Protein AF-B0C911-F1 (afdb_monomer)

Structure (mmCIF, N/CA/C/O backbone):
data_AF-B0C911-F1
#
_entry.id   AF-B0C911-F1
#
loop_
_atom_site.group_PDB
_atom_site.id
_atom_site.type_symbol
_atom_site.label_atom_id
_atom_site.label_alt_id
_atom_site.label_comp_id
_atom_site.label_asym_id
_atom_site.label_entity_id
_atom_site.label_seq_id
_atom_site.pdbx_PDB_ins_code
_atom_site.Cartn_x
_atom_site.Cartn_y
_atom_site.Cartn_z
_atom_site.occupancy
_atom_site.B_iso_or_equiv
_atom_site.auth_seq_id
_atom_site.auth_comp_id
_atom_site.auth_asym_id
_atom_site.auth_atom_id
_atom_site.pdbx_PDB_model_num
ATOM 1 N N . MET A 1 1 ? 10.922 -2.284 10.145 1.00 63.94 1 MET A N 1
ATOM 2 C CA . MET A 1 1 ? 10.696 -3.358 9.163 1.00 63.94 1 MET A CA 1
ATOM 3 C C . MET A 1 1 ? 12.00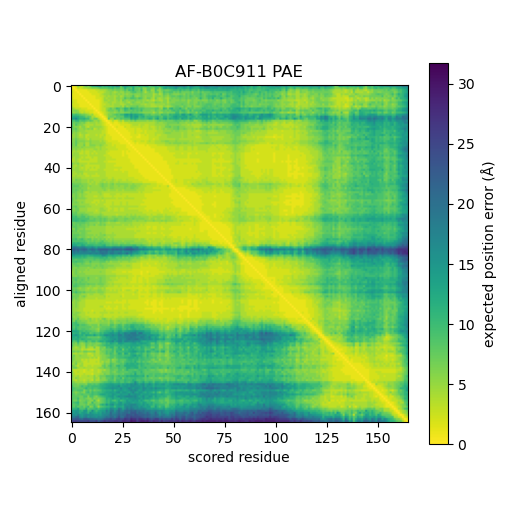4 -3.677 8.500 1.00 63.94 1 MET A C 1
ATOM 5 O O . MET A 1 1 ? 12.766 -2.751 8.231 1.00 63.94 1 MET A O 1
ATOM 9 N N . GLU A 1 2 ? 12.232 -4.955 8.243 1.00 77.25 2 GLU A N 1
ATOM 10 C CA . GLU A 1 2 ? 13.419 -5.407 7.533 1.00 77.25 2 GLU A CA 1
ATOM 11 C C . GLU A 1 2 ? 13.133 -5.474 6.027 1.00 77.25 2 GLU A C 1
ATOM 13 O O . GLU A 1 2 ? 11.985 -5.522 5.580 1.00 77.25 2 GLU A O 1
ATOM 18 N N . LEU A 1 3 ? 14.190 -5.483 5.220 1.00 73.38 3 LEU A N 1
ATOM 19 C CA . LEU A 1 3 ? 14.097 -5.552 3.762 1.00 73.38 3 LEU A CA 1
ATOM 20 C C . LEU A 1 3 ? 13.233 -6.718 3.223 1.00 73.38 3 LEU A C 1
ATOM 22 O O . LEU A 1 3 ? 12.497 -6.486 2.265 1.00 73.38 3 LEU A O 1
ATOM 26 N N . PRO A 1 4 ? 13.228 -7.930 3.816 1.00 75.94 4 PRO A N 1
ATOM 27 C CA . PRO A 1 4 ? 12.319 -8.996 3.390 1.00 75.94 4 PRO A CA 1
ATOM 28 C C . PRO A 1 4 ? 10.831 -8.624 3.487 1.00 75.94 4 PRO A C 1
ATOM 30 O O . PRO A 1 4 ? 10.058 -8.994 2.605 1.00 75.94 4 PRO A O 1
ATOM 33 N N . ASP A 1 5 ? 10.427 -7.862 4.510 1.00 74.12 5 ASP A N 1
ATOM 34 C CA . ASP A 1 5 ? 9.037 -7.412 4.665 1.00 74.12 5 ASP A CA 1
ATOM 35 C C . ASP A 1 5 ? 8.667 -6.423 3.554 1.00 74.12 5 ASP A C 1
ATOM 37 O O . ASP A 1 5 ? 7.589 -6.499 2.967 1.00 74.12 5 ASP A O 1
ATOM 41 N N . LEU A 1 6 ? 9.600 -5.528 3.220 1.00 73.94 6 LEU A N 1
ATOM 42 C CA . LEU A 1 6 ? 9.441 -4.544 2.152 1.00 73.94 6 LEU A CA 1
ATOM 43 C C . LEU A 1 6 ? 9.375 -5.204 0.766 1.00 73.94 6 LEU A C 1
ATOM 45 O O . LEU A 1 6 ? 8.555 -4.806 -0.063 1.00 73.94 6 LEU A O 1
ATOM 49 N N . ILE A 1 7 ? 10.185 -6.240 0.526 1.00 75.12 7 ILE A N 1
ATOM 50 C CA . ILE A 1 7 ? 10.121 -7.049 -0.699 1.00 75.12 7 ILE A CA 1
ATOM 51 C C . ILE A 1 7 ? 8.768 -7.756 -0.786 1.00 75.12 7 ILE A C 1
ATOM 53 O O . ILE A 1 7 ? 8.119 -7.683 -1.826 1.00 75.12 7 ILE A O 1
ATOM 57 N N . ARG A 1 8 ? 8.288 -8.362 0.306 1.00 75.69 8 ARG A N 1
ATOM 58 C CA . ARG A 1 8 ? 6.982 -9.037 0.340 1.00 75.69 8 ARG A CA 1
ATOM 59 C C . ARG A 1 8 ? 5.817 -8.077 0.077 1.00 75.69 8 ARG A C 1
ATOM 61 O O . ARG A 1 8 ? 4.891 -8.426 -0.655 1.00 75.69 8 ARG A O 1
ATOM 68 N N . LEU A 1 9 ? 5.868 -6.866 0.636 1.00 76.50 9 LEU A N 1
ATOM 69 C CA . LEU A 1 9 ? 4.893 -5.801 0.363 1.00 76.50 9 LEU A CA 1
ATOM 70 C C . LEU A 1 9 ? 4.891 -5.401 -1.116 1.00 76.50 9 LEU A C 1
ATOM 72 O O . LEU A 1 9 ? 3.828 -5.249 -1.718 1.00 76.50 9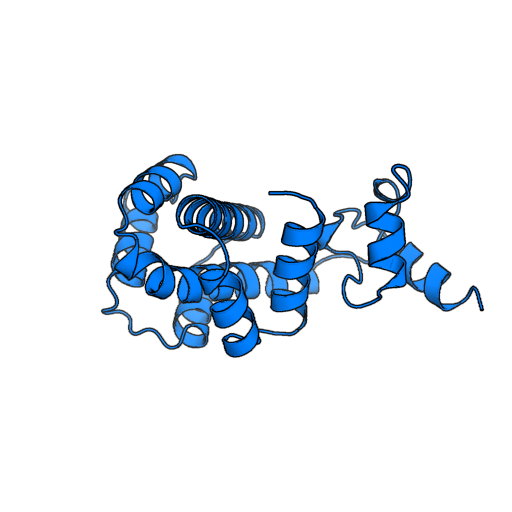 LEU A O 1
ATOM 76 N N . ASN A 1 10 ? 6.072 -5.248 -1.710 1.00 76.25 10 ASN A N 1
ATOM 77 C CA . ASN A 1 10 ? 6.190 -4.885 -3.114 1.00 76.25 10 ASN A CA 1
ATOM 78 C C . ASN A 1 10 ? 5.732 -6.019 -4.046 1.00 76.25 10 ASN A C 1
ATOM 80 O O . ASN A 1 10 ? 4.960 -5.772 -4.968 1.00 76.25 10 ASN A O 1
ATOM 84 N N . GLN A 1 11 ? 6.117 -7.267 -3.767 1.00 75.56 11 GLN A N 1
ATOM 85 C CA . GLN A 1 11 ? 5.658 -8.447 -4.505 1.00 75.56 11 GLN A CA 1
ATOM 86 C C . GLN A 1 11 ? 4.131 -8.546 -4.525 1.00 75.56 11 GLN A C 1
ATOM 88 O O . GLN A 1 11 ? 3.547 -8.859 -5.561 1.00 75.56 11 GLN A O 1
ATOM 93 N N . LEU A 1 12 ? 3.470 -8.225 -3.410 1.00 74.44 12 LEU A N 1
ATOM 94 C CA . LEU A 1 12 ? 2.013 -8.188 -3.350 1.00 74.44 12 LEU A CA 1
ATOM 95 C C . LEU A 1 12 ? 1.411 -7.148 -4.304 1.00 74.44 12 LEU A C 1
ATOM 97 O O . LEU A 1 12 ? 0.433 -7.427 -5.002 1.00 74.44 12 LEU A O 1
ATOM 101 N N . VAL A 1 13 ? 1.999 -5.957 -4.341 1.00 73.00 13 VAL A N 1
ATOM 102 C CA . VAL A 1 13 ? 1.587 -4.897 -5.261 1.00 73.00 13 VAL A CA 1
ATOM 103 C C . VAL A 1 13 ? 1.833 -5.304 -6.717 1.00 73.00 13 VAL A C 1
ATOM 105 O O . VAL A 1 13 ? 0.934 -5.173 -7.549 1.00 73.00 13 VAL A O 1
ATOM 108 N N . ARG A 1 14 ? 3.006 -5.868 -7.026 1.00 71.06 14 ARG A N 1
ATOM 109 C CA . ARG A 1 14 ? 3.399 -6.283 -8.385 1.00 71.06 14 ARG A CA 1
ATOM 110 C C . ARG A 1 14 ? 2.685 -7.540 -8.884 1.00 71.06 14 ARG A C 1
ATOM 112 O O . ARG A 1 14 ? 2.581 -7.730 -10.090 1.00 71.06 14 ARG A O 1
ATOM 119 N N . GLY A 1 15 ? 2.128 -8.345 -7.979 1.00 58.84 15 GLY A N 1
ATOM 120 C CA . GLY A 1 15 ? 1.182 -9.429 -8.269 1.00 58.84 15 GLY A CA 1
ATOM 121 C C . GLY A 1 15 ? -0.289 -8.991 -8.289 1.00 58.84 15 GLY A C 1
ATOM 122 O O . GLY A 1 15 ? -1.172 -9.842 -8.331 1.00 58.84 15 GLY A O 1
ATOM 123 N N . THR A 1 16 ? -0.538 -7.676 -8.233 1.00 64.00 16 THR A N 1
ATOM 124 C CA . THR A 1 16 ? -1.849 -7.011 -8.353 1.00 64.00 16 THR A CA 1
ATOM 125 C C . THR A 1 16 ? -2.911 -7.517 -7.367 1.00 64.00 16 THR A C 1
ATOM 127 O O . THR A 1 16 ? -4.069 -7.739 -7.699 1.00 64.00 16 THR A O 1
ATOM 130 N N . ILE A 1 17 ? -2.481 -7.615 -6.111 1.00 64.69 17 ILE A N 1
ATOM 131 C CA . ILE A 1 17 ? -3.260 -7.749 -4.877 1.00 64.69 17 ILE A CA 1
ATOM 132 C C . ILE A 1 17 ? -3.986 -9.091 -4.638 1.00 64.69 17 ILE A C 1
ATOM 134 O O . ILE A 1 17 ? -5.186 -9.253 -4.857 1.00 64.69 17 ILE A O 1
ATOM 138 N N . ASP A 1 18 ? -3.260 -10.010 -3.989 1.00 74.19 18 ASP A N 1
ATOM 139 C CA . ASP A 1 18 ? -3.813 -11.118 -3.195 1.00 74.19 18 ASP A CA 1
ATOM 140 C C . ASP A 1 18 ? -4.133 -10.648 -1.763 1.00 74.19 18 ASP A C 1
ATOM 142 O O . ASP A 1 18 ? -3.336 -10.797 -0.829 1.00 74.19 18 ASP A O 1
ATOM 146 N N . PHE A 1 19 ? -5.322 -10.070 -1.572 1.00 75.81 19 PHE A N 1
ATOM 147 C CA . PHE A 1 19 ? -5.758 -9.631 -0.242 1.00 75.81 19 PHE A CA 1
ATOM 148 C C . PHE A 1 19 ? -5.859 -10.781 0.760 1.00 75.81 19 PHE A C 1
ATOM 150 O O . PHE A 1 19 ? -5.589 -10.584 1.940 1.00 75.81 19 PHE A O 1
ATOM 157 N N . VAL A 1 20 ? -6.224 -11.986 0.321 1.00 80.06 20 VAL A N 1
ATOM 158 C CA . VAL A 1 20 ? -6.470 -13.110 1.234 1.00 80.06 20 VAL A CA 1
ATOM 159 C C . VAL A 1 20 ? -5.165 -13.598 1.859 1.00 80.06 20 VAL A C 1
ATOM 161 O O . VAL A 1 20 ? -5.107 -13.829 3.073 1.00 80.06 20 VAL A O 1
ATOM 164 N N . GLY A 1 21 ? -4.117 -13.757 1.050 1.00 78.12 21 GLY A N 1
ATOM 165 C CA . GLY A 1 21 ? -2.788 -14.122 1.535 1.00 78.12 21 GLY A CA 1
ATOM 166 C C . GLY A 1 21 ? -2.208 -13.060 2.468 1.00 78.12 21 GLY A C 1
ATOM 167 O O . GLY A 1 21 ? -1.623 -13.387 3.505 1.00 78.12 21 GLY A O 1
ATOM 168 N N . PHE A 1 22 ? -2.434 -11.789 2.149 1.00 78.00 22 PHE A N 1
ATOM 169 C CA . PHE A 1 22 ? -1.927 -10.673 2.937 1.00 78.00 22 PHE A CA 1
ATOM 170 C C . PHE A 1 22 ? -2.650 -10.463 4.257 1.00 78.00 22 PHE A C 1
ATOM 172 O O . PHE A 1 22 ? -1.998 -10.299 5.283 1.00 78.00 22 PHE A O 1
ATOM 179 N N . GLU A 1 23 ? -3.982 -10.518 4.262 1.00 82.69 23 GLU A N 1
ATOM 180 C CA . GLU A 1 23 ? -4.774 -10.411 5.488 1.00 82.69 23 GLU A CA 1
ATOM 181 C C . GLU A 1 23 ? -4.401 -11.514 6.482 1.00 82.69 23 GLU A C 1
ATOM 183 O O . GLU A 1 23 ? -4.397 -11.283 7.692 1.00 82.69 23 GLU A O 1
ATOM 188 N N . ARG A 1 24 ? -4.065 -12.711 5.984 1.00 85.50 24 ARG A N 1
ATOM 189 C CA . ARG A 1 24 ? -3.577 -13.808 6.824 1.00 85.50 24 ARG A CA 1
ATOM 190 C C . ARG A 1 24 ? -2.245 -13.456 7.475 1.00 85.50 24 ARG A C 1
ATOM 192 O O . ARG A 1 24 ? -2.149 -13.523 8.693 1.00 85.50 24 ARG A O 1
ATOM 1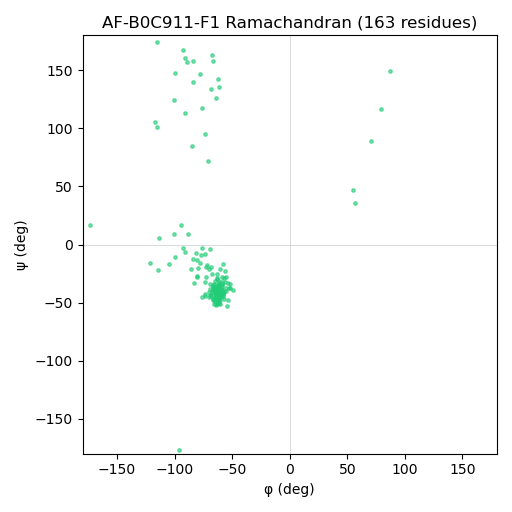99 N N . TRP A 1 25 ? -1.266 -13.030 6.679 1.00 85.38 25 TRP A N 1
ATOM 200 C CA . TRP A 1 25 ? 0.038 -12.610 7.192 1.00 85.38 25 TRP A CA 1
ATOM 201 C C . TRP A 1 25 ? -0.069 -11.439 8.175 1.00 85.38 25 TRP A C 1
ATOM 203 O O . TRP A 1 25 ? 0.531 -11.463 9.245 1.00 85.38 25 TRP A O 1
ATOM 213 N N . PHE A 1 26 ? -0.887 -10.437 7.859 1.00 86.88 26 PHE A N 1
ATOM 214 C CA . PHE A 1 26 ? -1.079 -9.272 8.715 1.00 86.88 26 PHE A CA 1
ATOM 215 C C . PHE A 1 26 ? -1.652 -9.641 10.090 1.00 86.88 26 PHE A C 1
ATOM 217 O O . PHE A 1 26 ? -1.278 -9.048 11.098 1.00 86.88 26 PHE A O 1
ATOM 224 N N . LYS A 1 27 ? -2.532 -10.646 10.158 1.00 87.00 27 LYS A N 1
ATOM 225 C CA . LYS A 1 27 ? -3.085 -11.153 11.426 1.00 87.00 27 LYS A CA 1
ATOM 226 C C . LYS A 1 27 ? -2.073 -11.942 12.263 1.00 87.00 27 LYS A C 1
ATOM 228 O O . LYS A 1 27 ? -2.319 -12.140 13.449 1.00 87.00 27 LYS A O 1
ATOM 233 N N . GLU A 1 28 ? -0.978 -12.407 11.665 1.00 89.31 28 GLU A N 1
ATOM 234 C CA . GLU A 1 28 ? 0.071 -13.175 12.349 1.00 89.31 28 GLU A CA 1
ATOM 235 C C . GLU A 1 28 ? 1.120 -12.278 13.021 1.00 89.31 28 GLU A C 1
ATOM 237 O O . GLU A 1 28 ? 1.799 -12.727 13.944 1.00 89.31 28 GLU A O 1
ATOM 242 N N . VAL A 1 29 ? 1.239 -11.018 12.592 1.00 87.38 29 VAL A N 1
ATOM 243 C CA . VAL A 1 29 ? 2.152 -10.037 13.193 1.00 87.38 29 VAL A CA 1
ATOM 244 C C . VAL A 1 29 ? 1.484 -9.267 14.340 1.00 87.38 29 VAL A C 1
ATOM 246 O O . VAL A 1 29 ? 0.257 -9.169 14.429 1.00 87.38 29 VAL A O 1
ATOM 249 N N . SER A 1 30 ? 2.290 -8.716 15.247 1.00 90.44 30 SER A N 1
ATOM 250 C CA . SER A 1 30 ? 1.808 -7.945 16.399 1.00 90.44 30 SER A CA 1
ATOM 251 C C . SER A 1 30 ? 1.139 -6.631 15.983 1.00 90.44 30 SER A C 1
ATOM 253 O O . SER A 1 30 ? 1.446 -6.064 14.939 1.00 90.44 30 SER A O 1
ATOM 255 N N . ALA A 1 31 ? 0.279 -6.065 16.836 1.00 89.81 31 ALA A N 1
ATOM 256 C CA . ALA A 1 31 ? -0.390 -4.790 16.548 1.00 89.81 31 ALA A CA 1
ATOM 257 C C . ALA A 1 31 ? 0.587 -3.612 16.316 1.00 89.81 31 ALA A C 1
ATOM 259 O O . ALA A 1 31 ? 0.276 -2.670 15.588 1.00 89.81 31 ALA A O 1
ATOM 260 N N . SER A 1 32 ? 1.779 -3.660 16.917 1.00 90.06 32 SER A N 1
ATOM 261 C CA . SER A 1 32 ? 2.853 -2.687 16.664 1.00 90.06 32 SER A CA 1
ATOM 262 C C . SER A 1 32 ? 3.423 -2.829 15.247 1.00 90.06 32 SER A C 1
ATOM 264 O O . SER A 1 32 ? 3.580 -1.848 14.516 1.00 90.06 32 SER A O 1
ATOM 266 N N . GLU A 1 33 ? 3.673 -4.067 14.816 1.00 88.81 33 GLU A N 1
ATOM 267 C CA . GLU A 1 33 ? 4.125 -4.366 13.454 1.00 88.81 33 GLU A CA 1
ATOM 268 C C . GLU A 1 33 ? 3.044 -4.022 12.426 1.00 88.81 33 GLU A C 1
ATOM 270 O O . GLU A 1 33 ? 3.351 -3.433 11.396 1.00 88.81 33 GLU A O 1
ATOM 275 N N . GLN A 1 34 ? 1.773 -4.278 12.737 1.00 91.00 34 GLN A N 1
ATOM 276 C CA . GLN A 1 34 ? 0.629 -3.878 11.916 1.00 91.00 34 GLN A CA 1
ATOM 277 C C . GLN A 1 34 ? 0.579 -2.363 11.669 1.00 91.00 34 GLN A C 1
ATOM 279 O O . GLN A 1 34 ? 0.417 -1.928 10.528 1.00 91.00 34 GLN A O 1
ATOM 284 N N . ARG A 1 35 ? 0.758 -1.547 12.716 1.00 92.19 35 ARG A N 1
ATOM 285 C CA . ARG A 1 35 ? 0.833 -0.080 12.581 1.00 92.19 35 ARG A CA 1
ATOM 286 C C . ARG A 1 35 ? 2.036 0.348 11.755 1.00 92.19 35 ARG A C 1
ATOM 288 O O . ARG A 1 35 ? 1.895 1.167 10.851 1.00 92.19 35 ARG A O 1
ATOM 295 N N . THR A 1 36 ? 3.190 -0.263 12.015 1.00 89.50 36 THR A N 1
ATOM 296 C CA . THR A 1 36 ? 4.419 -0.010 11.251 1.00 89.50 36 THR A CA 1
ATOM 297 C C . THR A 1 36 ? 4.215 -0.311 9.763 1.00 89.50 36 THR A C 1
ATOM 299 O O . THR A 1 36 ? 4.614 0.482 8.916 1.00 89.50 36 THR A O 1
ATOM 302 N N . LEU A 1 37 ? 3.541 -1.416 9.437 1.00 88.38 37 LEU A N 1
AT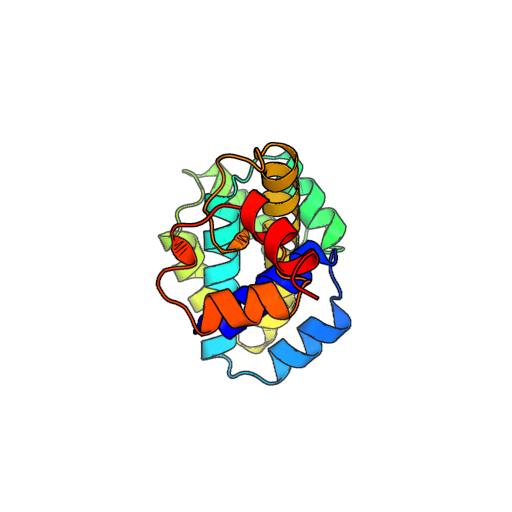OM 303 C CA . LEU A 1 37 ? 3.207 -1.802 8.066 1.00 88.38 37 LEU A CA 1
ATOM 304 C C . LEU A 1 37 ? 2.302 -0.777 7.386 1.00 88.38 37 LEU A C 1
ATOM 306 O O . LEU A 1 37 ? 2.601 -0.333 6.279 1.00 88.38 37 LEU A O 1
ATOM 310 N N . ILE A 1 38 ? 1.214 -0.382 8.052 1.00 91.00 38 ILE A N 1
ATOM 311 C CA . ILE A 1 38 ? 0.280 0.617 7.525 1.00 91.00 38 ILE A CA 1
ATOM 312 C C . ILE A 1 38 ? 0.994 1.957 7.298 1.00 91.00 38 ILE A C 1
ATOM 314 O O . ILE A 1 38 ? 0.810 2.587 6.255 1.00 91.00 38 ILE A O 1
ATOM 318 N N . HIS A 1 39 ? 1.854 2.363 8.233 1.00 89.06 39 HIS A N 1
ATOM 319 C CA . HIS A 1 39 ? 2.655 3.571 8.096 1.00 89.06 39 HIS A CA 1
ATOM 320 C C . HIS A 1 39 ? 3.575 3.508 6.876 1.00 89.06 39 HIS A C 1
ATOM 322 O O . HIS A 1 39 ? 3.532 4.400 6.032 1.00 89.06 39 HIS A O 1
ATOM 328 N N . THR A 1 40 ? 4.348 2.433 6.726 1.00 86.12 40 THR A N 1
ATOM 329 C CA . THR A 1 40 ? 5.257 2.301 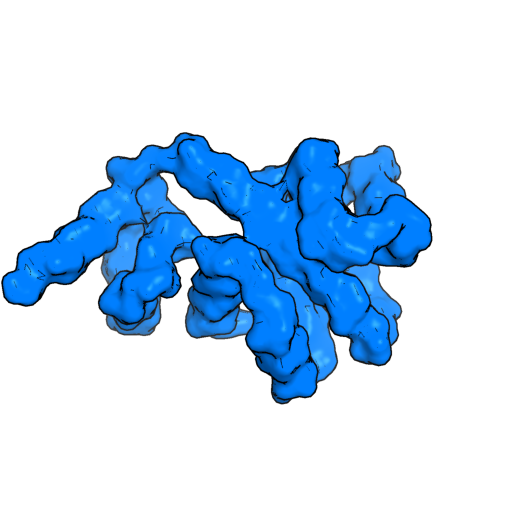5.586 1.00 86.12 40 THR A CA 1
ATOM 330 C C . THR A 1 40 ? 4.515 2.226 4.255 1.00 86.12 40 THR A C 1
ATOM 332 O O . THR A 1 40 ? 4.948 2.854 3.295 1.00 86.12 40 THR A O 1
ATOM 335 N N . LEU A 1 41 ? 3.373 1.536 4.181 1.00 87.69 41 LEU A N 1
ATOM 336 C CA . LEU A 1 41 ? 2.526 1.553 2.982 1.00 87.69 41 LEU A CA 1
ATOM 337 C C . LEU A 1 41 ? 2.086 2.976 2.625 1.00 87.69 41 LEU A C 1
ATOM 339 O O . LEU A 1 41 ? 2.130 3.365 1.459 1.00 87.69 41 LEU A O 1
ATOM 343 N N . SER A 1 42 ? 1.704 3.772 3.625 1.00 88.12 42 SER A N 1
ATOM 344 C CA . SER A 1 42 ? 1.346 5.171 3.412 1.00 88.12 42 SER A CA 1
ATOM 345 C C . SER A 1 42 ? 2.520 6.014 2.912 1.00 88.12 42 SER A C 1
ATOM 347 O O . SER A 1 42 ? 2.326 6.864 2.042 1.00 88.12 42 SER A O 1
ATOM 349 N N . GLU A 1 43 ? 3.716 5.826 3.470 1.00 84.75 43 GLU A N 1
ATOM 350 C CA . GLU A 1 43 ? 4.916 6.555 3.051 1.00 84.75 43 GLU A CA 1
ATOM 351 C C . GLU A 1 43 ? 5.309 6.202 1.618 1.00 84.75 43 GLU A C 1
ATOM 353 O O . GLU A 1 43 ? 5.556 7.102 0.815 1.00 84.75 43 GLU A O 1
ATOM 358 N N . LEU A 1 44 ? 5.314 4.910 1.284 1.00 83.00 44 LEU A N 1
ATOM 359 C CA . LEU A 1 44 ? 5.624 4.427 -0.059 1.00 83.00 44 LEU A CA 1
ATOM 360 C C . LEU A 1 44 ? 4.602 4.938 -1.077 1.00 83.00 44 LEU A C 1
ATOM 362 O O . LEU A 1 44 ? 4.990 5.444 -2.125 1.00 83.00 44 LEU A O 1
ATOM 366 N N . ALA A 1 45 ? 3.307 4.907 -0.747 1.00 86.06 45 ALA A N 1
ATOM 367 C CA . ALA A 1 45 ? 2.272 5.479 -1.603 1.00 86.06 45 ALA A CA 1
ATOM 368 C C . ALA A 1 45 ? 2.487 6.982 -1.836 1.00 86.06 45 ALA A C 1
ATOM 370 O O . ALA A 1 45 ? 2.364 7.458 -2.961 1.00 86.06 45 ALA A O 1
ATOM 371 N N . HIS A 1 46 ? 2.837 7.737 -0.789 1.00 83.44 46 HIS A N 1
ATOM 372 C CA . HIS A 1 46 ? 3.109 9.168 -0.909 1.00 83.44 46 HIS A CA 1
ATOM 373 C C . HIS A 1 46 ? 4.335 9.453 -1.787 1.00 83.44 46 HIS A C 1
ATOM 375 O O . HIS A 1 46 ? 4.278 10.341 -2.637 1.00 83.44 46 HIS A O 1
ATOM 381 N N . GLN A 1 47 ? 5.417 8.687 -1.615 1.00 80.00 47 GLN A N 1
ATOM 382 C CA . GLN A 1 47 ? 6.615 8.772 -2.459 1.00 80.00 47 GLN A CA 1
ATOM 383 C C . GLN A 1 47 ? 6.310 8.419 -3.916 1.00 80.00 47 GLN A C 1
ATOM 385 O O . GLN A 1 47 ? 6.856 9.055 -4.816 1.00 80.00 47 GLN A O 1
ATOM 390 N N . ALA A 1 48 ? 5.395 7.472 -4.139 1.00 80.19 48 ALA A N 1
ATOM 391 C CA . ALA A 1 48 ? 4.921 7.105 -5.464 1.00 80.19 48 ALA A CA 1
ATOM 392 C C . ALA A 1 48 ? 3.930 8.117 -6.083 1.00 80.19 48 ALA A C 1
ATOM 394 O O . ALA A 1 48 ? 3.527 7.976 -7.232 1.00 80.19 48 ALA A O 1
ATOM 395 N N . GLY A 1 49 ? 3.548 9.168 -5.354 1.00 82.19 49 GLY A N 1
ATOM 396 C CA . GLY A 1 49 ? 2.659 10.214 -5.849 1.00 82.19 49 GLY A CA 1
ATOM 397 C C . GLY A 1 49 ? 1.182 9.808 -5.840 1.00 82.19 49 GLY A C 1
ATOM 398 O O . GLY A 1 49 ? 0.737 8.922 -6.563 1.00 82.19 49 GLY A O 1
ATOM 399 N N . ILE A 1 50 ? 0.385 10.525 -5.043 1.00 85.12 50 ILE A N 1
ATOM 400 C CA . ILE A 1 50 ? -1.057 10.283 -4.903 1.00 85.12 50 ILE A CA 1
ATOM 401 C C . ILE A 1 50 ? -1.829 11.492 -5.430 1.00 85.12 50 ILE A C 1
ATOM 403 O O . ILE A 1 50 ? -1.991 12.497 -4.726 1.00 85.12 50 ILE A O 1
ATOM 407 N N . ASP A 1 51 ? -2.357 11.381 -6.644 1.00 87.88 51 ASP A N 1
ATOM 408 C CA . ASP A 1 51 ? -3.376 12.299 -7.149 1.00 87.88 51 ASP A CA 1
ATOM 409 C C . ASP A 1 51 ? -4.794 11.735 -6.962 1.00 87.88 51 ASP A C 1
ATOM 411 O O . ASP A 1 51 ? -5.004 10.708 -6.310 1.00 87.88 51 ASP A O 1
ATOM 415 N N . ASP A 1 52 ? -5.789 12.473 -7.452 1.00 88.56 52 ASP A N 1
ATOM 416 C CA . ASP A 1 52 ? -7.193 12.110 -7.269 1.00 88.56 52 ASP A CA 1
ATOM 417 C C . ASP A 1 52 ? -7.567 10.822 -8.007 1.00 88.56 52 ASP A C 1
ATOM 419 O O . ASP A 1 52 ? -8.308 10.009 -7.455 1.00 88.56 52 ASP A O 1
ATOM 423 N N . ASP A 1 53 ? -6.997 10.581 -9.189 1.00 89.81 53 ASP A N 1
ATOM 424 C CA . ASP A 1 53 ? -7.263 9.370 -9.969 1.00 89.81 53 ASP A CA 1
ATOM 425 C C . ASP A 1 53 ? -6.694 8.126 -9.273 1.00 89.81 53 ASP A C 1
ATOM 427 O O . ASP A 1 53 ? -7.387 7.109 -9.145 1.00 89.81 53 ASP A O 1
ATOM 431 N N . VAL A 1 54 ? -5.465 8.219 -8.748 1.00 89.00 54 VAL A N 1
ATOM 432 C CA . VAL A 1 54 ? -4.845 7.155 -7.937 1.00 89.00 54 VAL A CA 1
ATOM 433 C C . VAL A 1 54 ? -5.674 6.884 -6.686 1.00 89.00 54 VAL A C 1
ATOM 435 O O . VAL A 1 54 ? -5.955 5.729 -6.366 1.00 89.00 54 VAL A O 1
ATOM 438 N N . PHE A 1 55 ? -6.112 7.936 -5.994 1.00 91.12 55 PHE A N 1
ATOM 439 C CA . PHE A 1 55 ? -6.918 7.797 -4.786 1.00 91.12 55 PHE A CA 1
ATOM 440 C C . PHE A 1 55 ? -8.256 7.094 -5.063 1.00 91.12 55 PHE A C 1
ATOM 442 O O . PHE A 1 55 ? -8.582 6.121 -4.387 1.00 91.12 55 PHE A O 1
ATOM 449 N N . MET A 1 56 ? -9.017 7.534 -6.071 1.00 91.25 56 MET A N 1
ATOM 450 C CA . MET A 1 56 ? -10.326 6.942 -6.390 1.00 91.25 56 MET A CA 1
ATOM 451 C C . MET A 1 56 ? -10.211 5.500 -6.898 1.00 91.25 56 MET A C 1
ATOM 453 O O . MET A 1 56 ? -11.035 4.643 -6.562 1.00 91.25 56 MET A O 1
ATOM 457 N N . THR A 1 57 ? -9.160 5.206 -7.663 1.00 90.06 57 THR A N 1
ATOM 458 C CA . THR A 1 57 ? -8.864 3.841 -8.111 1.00 90.06 57 THR A CA 1
ATOM 459 C C . THR A 1 57 ? -8.527 2.941 -6.921 1.00 90.06 57 THR A C 1
ATOM 461 O O . THR A 1 57 ? -9.055 1.835 -6.821 1.00 90.06 57 THR A O 1
ATOM 464 N N . ALA A 1 58 ? -7.741 3.432 -5.959 1.00 90.56 58 ALA A N 1
ATOM 465 C CA . ALA A 1 58 ? -7.427 2.699 -4.737 1.00 90.56 58 ALA A CA 1
ATOM 466 C C . ALA A 1 58 ? -8.661 2.426 -3.863 1.00 90.56 58 ALA A C 1
ATOM 468 O O . ALA A 1 58 ? -8.794 1.319 -3.347 1.00 90.56 58 ALA A O 1
ATOM 469 N N . VAL A 1 59 ? -9.581 3.390 -3.723 1.00 91.38 59 VAL A N 1
ATOM 470 C CA . VAL A 1 59 ? -10.871 3.187 -3.029 1.00 91.38 59 VAL A CA 1
ATOM 471 C C . VAL A 1 59 ? -11.664 2.056 -3.688 1.00 91.38 59 VAL A C 1
ATOM 473 O O . VAL A 1 59 ? -12.162 1.164 -3.000 1.00 91.38 59 VAL A O 1
ATOM 476 N N . THR A 1 60 ? -11.707 2.051 -5.023 1.00 90.31 60 THR A N 1
ATOM 477 C CA . THR A 1 60 ? -12.395 1.018 -5.808 1.00 90.31 60 THR A CA 1
ATOM 478 C C . THR A 1 60 ? -11.739 -0.356 -5.637 1.00 90.31 60 THR A C 1
A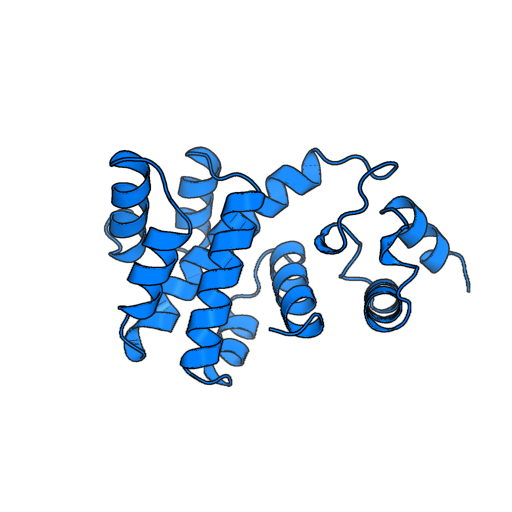TOM 480 O O . THR A 1 60 ? -12.435 -1.329 -5.359 1.00 90.31 60 THR A O 1
ATOM 483 N N . HIS A 1 61 ? -10.408 -0.449 -5.744 1.00 86.56 61 HIS A N 1
ATOM 484 C CA . HIS A 1 61 ? -9.660 -1.699 -5.544 1.00 86.56 61 HIS A CA 1
ATOM 485 C C . HIS A 1 61 ? -9.752 -2.232 -4.111 1.00 86.56 61 HIS A C 1
ATOM 487 O O . HIS A 1 61 ? -9.756 -3.443 -3.904 1.00 86.56 61 HIS A O 1
ATOM 493 N N . ALA A 1 62 ? -9.870 -1.340 -3.127 1.00 87.12 62 ALA A N 1
ATOM 494 C CA . ALA A 1 62 ? -10.100 -1.717 -1.741 1.00 87.12 62 ALA A CA 1
ATOM 495 C C . ALA A 1 62 ? -11.537 -2.211 -1.491 1.00 87.12 62 ALA A C 1
ATOM 497 O O . ALA A 1 62 ? -11.813 -2.700 -0.396 1.00 87.12 62 ALA A O 1
ATOM 498 N N . GLU A 1 63 ? -12.437 -2.099 -2.476 1.00 88.81 63 GLU A N 1
ATOM 499 C CA . GLU A 1 63 ? -13.875 -2.377 -2.359 1.00 88.81 63 GLU A CA 1
ATOM 500 C C . GLU A 1 63 ? -14.545 -1.546 -1.250 1.00 88.81 63 GLU A C 1
ATOM 502 O O . GLU A 1 63 ? -15.449 -2.008 -0.552 1.00 88.81 63 GLU A O 1
ATOM 507 N N . LEU A 1 64 ? -14.087 -0.303 -1.076 1.00 89.12 64 LEU A N 1
ATOM 508 C CA . LEU A 1 64 ? -14.618 0.629 -0.087 1.00 89.12 64 LEU A CA 1
ATOM 509 C C . LEU A 1 64 ? -15.584 1.618 -0.742 1.00 89.12 64 LEU A C 1
ATOM 511 O O . LEU A 1 64 ? -15.423 2.015 -1.893 1.00 89.12 64 LEU A O 1
ATOM 515 N N . SER A 1 65 ? -16.591 2.044 0.017 1.00 90.00 65 SER A N 1
ATOM 516 C CA . SER A 1 65 ? -17.457 3.156 -0.381 1.00 90.00 65 SER A CA 1
ATOM 517 C C . SER A 1 65 ? -16.838 4.500 -0.004 1.00 90.00 65 SER A C 1
ATOM 519 O O . SER A 1 65 ? -16.111 4.579 0.986 1.00 90.00 65 SER A O 1
ATOM 521 N N . ASP A 1 66 ? -17.260 5.577 -0.667 1.00 85.56 66 ASP A N 1
ATOM 522 C CA . ASP A 1 66 ? -16.925 6.960 -0.282 1.00 85.56 66 ASP A CA 1
ATOM 523 C C . ASP A 1 66 ? -17.324 7.302 1.166 1.00 85.56 66 ASP A C 1
ATOM 525 O O . ASP A 1 66 ? -16.767 8.209 1.785 1.00 85.56 66 ASP A O 1
ATOM 529 N N . ASP A 1 67 ? -18.290 6.569 1.727 1.00 88.56 67 ASP A N 1
ATOM 530 C CA . ASP A 1 67 ? -18.738 6.742 3.103 1.00 88.56 67 ASP A CA 1
ATOM 531 C C . ASP A 1 67 ? -17.863 6.047 4.154 1.00 88.56 67 ASP A C 1
ATOM 533 O O . ASP A 1 67 ? -18.080 6.288 5.349 1.00 88.56 67 ASP A O 1
ATOM 537 N N . ASP A 1 68 ? -16.881 5.237 3.738 1.00 90.81 68 ASP A N 1
ATOM 538 C CA . ASP A 1 68 ? -15.995 4.508 4.645 1.00 90.81 68 ASP A CA 1
ATOM 539 C C . ASP A 1 68 ? -15.183 5.487 5.521 1.00 90.81 68 ASP A C 1
ATOM 541 O O . ASP A 1 68 ? -14.652 6.485 5.012 1.00 90.81 68 ASP A O 1
ATOM 545 N N . PRO A 1 69 ? -15.060 5.233 6.841 1.00 88.50 69 PRO A N 1
ATOM 546 C CA . PRO A 1 69 ? -14.337 6.119 7.752 1.00 88.50 69 PRO A CA 1
ATOM 547 C C . PRO A 1 69 ? -12.891 6.397 7.326 1.00 88.50 69 PRO A C 1
ATOM 549 O O . PRO A 1 69 ? -12.426 7.529 7.459 1.00 88.50 69 PRO A O 1
ATOM 552 N N . THR A 1 70 ? -12.199 5.398 6.772 1.00 89.94 70 THR A N 1
ATOM 553 C CA . THR A 1 70 ? -10.830 5.524 6.251 1.00 89.94 70 THR A CA 1
ATOM 554 C C . THR A 1 70 ? -10.780 6.515 5.103 1.00 89.94 70 THR A C 1
ATOM 556 O O . THR A 1 70 ? -9.968 7.441 5.103 1.00 89.94 70 THR A O 1
ATOM 559 N N . VAL A 1 71 ? -11.684 6.332 4.138 1.00 91.12 71 VAL A N 1
ATOM 560 C CA . VAL A 1 71 ? -11.748 7.130 2.912 1.00 91.12 71 VAL A CA 1
ATOM 561 C C . VAL A 1 71 ? -12.036 8.584 3.261 1.00 91.12 71 VAL A C 1
ATOM 563 O O . VAL A 1 71 ? -11.275 9.471 2.870 1.00 91.12 71 VAL A O 1
ATOM 566 N N . LYS A 1 72 ? -13.055 8.831 4.092 1.00 90.19 72 LYS A N 1
ATOM 567 C CA . LYS A 1 72 ? -13.397 10.178 4.570 1.00 90.19 72 LYS A CA 1
ATOM 568 C C . LYS A 1 72 ? -12.249 10.844 5.313 1.00 90.19 72 LYS A C 1
ATOM 570 O O . LYS A 1 72 ? -11.975 12.023 5.083 1.00 90.19 72 LYS A O 1
ATOM 575 N N . HIS A 1 73 ? -11.581 10.111 6.200 1.00 89.06 73 HIS A N 1
ATOM 576 C CA . HIS A 1 73 ? -10.519 10.674 7.022 1.00 89.06 73 HIS A CA 1
ATOM 577 C C . HIS A 1 73 ? -9.304 11.082 6.176 1.00 89.06 73 HIS A C 1
ATOM 579 O O . HIS A 1 73 ? -8.831 12.219 6.273 1.00 89.06 73 HIS A O 1
ATOM 585 N N . ILE A 1 74 ? -8.855 10.207 5.272 1.00 88.31 74 ILE A N 1
ATOM 586 C CA . ILE A 1 74 ? -7.744 10.510 4.361 1.00 88.31 74 ILE A CA 1
ATOM 587 C C . ILE A 1 74 ? -8.127 11.637 3.397 1.00 88.31 74 ILE A C 1
ATOM 589 O O . ILE A 1 74 ? -7.335 12.555 3.178 1.00 88.31 74 ILE A O 1
ATOM 593 N N . GLN A 1 75 ? -9.348 11.627 2.858 1.00 87.56 75 GLN A N 1
ATOM 594 C CA . GLN A 1 75 ? -9.810 12.678 1.953 1.00 87.56 75 GLN A CA 1
ATOM 595 C C . GLN A 1 75 ? -9.890 14.047 2.648 1.00 87.56 75 GLN A C 1
ATOM 597 O O . GLN A 1 75 ? -9.515 15.051 2.042 1.00 87.56 75 GLN A O 1
ATOM 602 N N . SER A 1 76 ? -10.300 14.097 3.920 1.00 86.00 76 SER A N 1
ATOM 603 C CA . SER A 1 76 ? -10.249 15.320 4.737 1.00 86.00 76 SER A CA 1
ATOM 604 C C . SER A 1 76 ? -8.812 15.817 4.901 1.00 86.00 76 SER A C 1
ATOM 606 O O . SER A 1 76 ? -8.532 16.986 4.645 1.00 86.00 76 SER A O 1
ATOM 608 N N . MET A 1 77 ? -7.874 14.928 5.246 1.00 84.75 77 MET A N 1
ATOM 609 C CA . MET A 1 77 ? -6.462 15.297 5.403 1.00 84.75 77 MET A CA 1
ATOM 610 C C . MET A 1 77 ? -5.829 15.821 4.109 1.00 84.75 77 MET A C 1
ATOM 612 O O . MET A 1 77 ? -5.009 16.735 4.163 1.00 84.75 77 MET A O 1
ATOM 616 N N . ARG A 1 78 ? -6.229 15.297 2.944 1.00 81.56 78 ARG A N 1
ATOM 617 C CA . ARG A 1 78 ? -5.765 15.804 1.640 1.00 81.56 78 ARG A CA 1
ATOM 618 C C . ARG A 1 78 ? -6.248 17.231 1.356 1.00 81.56 78 ARG A C 1
ATOM 620 O O . ARG A 1 78 ? -5.511 17.980 0.722 1.00 81.56 78 ARG A O 1
ATOM 627 N N . ARG A 1 79 ? -7.450 17.606 1.813 1.00 79.19 79 ARG A N 1
ATOM 628 C CA . ARG A 1 79 ? -8.077 18.913 1.535 1.00 79.19 79 ARG A CA 1
ATOM 629 C C . ARG A 1 79 ? -7.609 20.042 2.454 1.00 79.19 79 ARG A C 1
ATOM 631 O O . ARG A 1 79 ? -7.551 21.175 1.993 1.00 79.19 79 ARG A O 1
ATOM 638 N N . ASP A 1 80 ? -7.298 19.742 3.716 1.00 68.12 80 ASP A N 1
ATOM 639 C CA . ASP A 1 80 ? -7.108 20.784 4.736 1.00 68.12 80 ASP A CA 1
ATOM 640 C C . ASP A 1 80 ? -5.731 21.464 4.721 1.00 68.12 80 ASP A C 1
ATOM 642 O O . ASP A 1 80 ? -5.654 22.597 5.167 1.00 68.12 80 ASP A O 1
ATOM 646 N N . ASP A 1 81 ? -4.662 20.806 4.253 1.00 57.47 81 ASP A N 1
ATOM 647 C CA . ASP A 1 81 ? -3.311 21.407 4.102 1.00 57.47 81 ASP A CA 1
ATOM 648 C C . ASP A 1 81 ? -2.308 20.457 3.396 1.00 57.47 81 ASP A C 1
ATOM 650 O O . ASP A 1 81 ? -1.088 20.625 3.458 1.00 57.47 81 ASP A O 1
ATOM 654 N N . GLY A 1 82 ? -2.814 19.416 2.725 1.00 62.25 82 GLY A N 1
ATOM 655 C CA . GLY A 1 82 ? -2.005 18.329 2.182 1.00 62.25 82 GLY A CA 1
ATOM 656 C C . GLY A 1 82 ? -1.744 17.201 3.187 1.00 62.25 82 GLY A C 1
ATOM 657 O O . GLY A 1 82 ? -1.672 17.377 4.405 1.00 62.25 82 GLY A O 1
ATOM 658 N N . MET A 1 83 ? -1.614 15.990 2.649 1.00 67.31 83 MET A N 1
ATOM 659 C CA . MET A 1 83 ? -1.357 14.774 3.417 1.00 67.31 83 MET A CA 1
ATOM 660 C C . MET A 1 83 ? 0.107 14.779 3.890 1.00 67.31 83 MET A C 1
ATOM 662 O O . MET A 1 83 ? 1.000 14.403 3.135 1.00 67.31 83 MET A O 1
ATOM 666 N N . THR A 1 84 ? 0.386 15.244 5.112 1.00 73.19 84 THR A N 1
ATOM 667 C CA . THR A 1 84 ? 1.743 15.141 5.673 1.00 73.19 84 THR A CA 1
ATOM 668 C C . THR A 1 84 ? 1.948 13.769 6.307 1.00 73.19 84 THR A C 1
ATOM 670 O O . THR A 1 84 ? 1.065 13.268 7.007 1.00 73.19 84 THR A O 1
ATOM 673 N N . ALA A 1 85 ? 3.135 13.183 6.119 1.00 71.56 85 ALA A N 1
ATOM 674 C CA . ALA A 1 85 ? 3.495 11.896 6.723 1.00 71.56 85 ALA A CA 1
ATOM 675 C C . ALA A 1 85 ? 3.252 11.888 8.245 1.00 71.56 85 ALA A C 1
ATOM 677 O O . ALA A 1 85 ? 2.725 10.928 8.794 1.00 71.56 85 ALA A O 1
ATOM 678 N N . PHE A 1 86 ? 3.519 13.015 8.914 1.00 80.19 86 PHE A N 1
ATOM 679 C CA . PHE A 1 86 ? 3.294 13.167 10.351 1.00 80.19 86 PHE A CA 1
ATOM 680 C C . PHE A 1 86 ? 1.817 13.059 10.767 1.00 80.19 86 PHE A C 1
ATOM 682 O O . PHE A 1 86 ? 1.518 12.404 11.763 1.00 80.19 86 PHE A O 1
ATOM 689 N N . ARG A 1 87 ? 0.875 13.664 10.026 1.00 82.38 87 ARG A N 1
ATOM 690 C CA . ARG A 1 87 ? -0.560 13.573 10.366 1.00 82.38 87 ARG A CA 1
ATOM 691 C C . ARG A 1 87 ? -1.102 12.167 10.143 1.00 82.38 87 ARG A C 1
ATOM 693 O O . ARG A 1 87 ? -1.880 11.684 10.960 1.00 82.38 87 ARG A O 1
ATOM 700 N N . ILE A 1 88 ? -0.654 11.507 9.075 1.00 83.88 88 ILE A N 1
ATOM 701 C CA . ILE A 1 88 ? -1.024 10.118 8.799 1.00 83.88 88 ILE A CA 1
ATOM 702 C C . ILE A 1 88 ? -0.485 9.204 9.901 1.00 83.88 88 ILE A C 1
ATOM 704 O O . ILE A 1 88 ? -1.246 8.408 10.440 1.00 83.88 88 ILE A O 1
ATOM 708 N N . TYR A 1 89 ? 0.779 9.379 10.301 1.00 85.31 89 TYR A N 1
ATOM 709 C CA . TYR A 1 89 ? 1.378 8.651 11.421 1.00 85.31 89 TYR A CA 1
ATOM 710 C C . TYR A 1 89 ? 0.556 8.809 12.705 1.00 85.31 89 TYR A C 1
ATOM 712 O O . TYR A 1 89 ? 0.143 7.821 13.305 1.00 85.31 89 TYR A O 1
ATOM 720 N N . GLN A 1 90 ? 0.253 10.051 13.103 1.00 88.69 90 GLN A N 1
ATOM 721 C CA . GLN A 1 90 ? -0.538 10.317 14.309 1.00 88.69 90 GLN A CA 1
ATOM 722 C C . GLN A 1 90 ? -1.922 9.669 14.260 1.00 88.69 90 GLN A C 1
ATOM 724 O O . GLN A 1 90 ? -2.404 9.161 15.272 1.00 88.69 90 GLN A O 1
ATOM 729 N N . TRP A 1 91 ? -2.562 9.693 13.092 1.00 90.38 91 TRP A N 1
ATOM 730 C CA . TRP A 1 91 ? -3.845 9.041 12.918 1.00 90.38 91 TRP A CA 1
ATOM 731 C C . TRP A 1 91 ? -3.723 7.518 13.029 1.00 90.38 91 TRP A C 1
ATOM 733 O O . TRP A 1 91 ? -4.475 6.928 13.800 1.00 90.38 91 TRP A O 1
ATOM 743 N N . ILE A 1 92 ? -2.753 6.893 12.356 1.00 90.62 92 ILE A N 1
ATOM 744 C CA . ILE A 1 92 ? -2.532 5.438 12.412 1.00 90.62 92 ILE A CA 1
ATOM 745 C C . ILE A 1 92 ? -2.298 4.960 13.850 1.00 90.62 92 ILE A C 1
ATOM 747 O O . ILE A 1 92 ? -2.864 3.950 14.270 1.00 90.62 92 ILE A O 1
ATOM 751 N N . GLU A 1 93 ? -1.533 5.716 14.635 1.00 91.69 93 GLU A N 1
ATOM 752 C CA . GLU A 1 93 ? -1.302 5.419 16.053 1.00 91.69 93 GLU A CA 1
ATOM 753 C C . GLU A 1 93 ? -2.586 5.489 16.895 1.00 91.69 93 GLU A C 1
ATOM 755 O O . GLU A 1 93 ? -2.724 4.765 17.880 1.00 91.69 93 GLU A O 1
ATOM 760 N N . SER A 1 94 ? -3.549 6.325 16.496 1.00 91.06 94 SER A N 1
ATOM 761 C CA . SER A 1 94 ? -4.838 6.469 17.184 1.00 91.06 94 SER A CA 1
ATOM 762 C C . SER A 1 94 ? -5.860 5.377 16.849 1.00 91.06 94 SER A C 1
ATOM 764 O O . SER A 1 94 ? -6.863 5.255 17.552 1.00 91.06 94 SER A O 1
ATOM 766 N N . ILE A 1 95 ? -5.620 4.585 15.797 1.00 91.31 95 ILE A N 1
ATOM 767 C CA . ILE A 1 95 ? -6.528 3.522 15.353 1.00 91.31 95 ILE A CA 1
ATOM 768 C C . ILE A 1 95 ? -6.561 2.396 16.395 1.00 91.31 95 ILE A C 1
ATOM 770 O O . ILE A 1 95 ? -5.517 1.927 16.874 1.00 91.31 95 ILE A O 1
ATOM 774 N N . SER A 1 96 ? -7.770 1.928 16.724 1.00 90.44 96 SER A N 1
ATOM 775 C CA . SER A 1 96 ? -7.952 0.762 17.589 1.00 90.44 96 SER A CA 1
ATOM 776 C C . SER A 1 96 ? -7.349 -0.482 16.940 1.00 90.44 96 SER A C 1
ATOM 778 O O . SER A 1 96 ? -7.492 -0.701 15.741 1.00 90.44 96 SER A O 1
ATOM 780 N N . GLU A 1 97 ? -6.742 -1.367 17.730 1.00 90.19 97 GLU A N 1
ATOM 781 C CA . GLU A 1 97 ? -6.169 -2.619 17.207 1.00 90.19 97 GLU A CA 1
ATOM 782 C C . GLU A 1 97 ? -7.199 -3.466 16.449 1.00 90.19 97 GLU A C 1
ATOM 784 O O . GLU A 1 97 ? -6.876 -4.114 15.457 1.00 90.19 97 GLU A O 1
ATOM 789 N N . THR A 1 98 ? -8.463 -3.400 16.870 1.00 86.44 98 THR A N 1
ATOM 790 C CA . THR A 1 98 ? -9.581 -4.092 16.219 1.00 86.44 98 THR A CA 1
ATOM 791 C C . THR A 1 98 ? -9.920 -3.542 14.833 1.00 86.44 98 THR A C 1
ATOM 793 O O . THR A 1 98 ? -10.589 -4.223 14.061 1.00 86.44 98 THR A O 1
ATOM 796 N N . GLU A 1 99 ? -9.490 -2.319 14.522 1.00 87.44 99 GLU A N 1
ATOM 797 C CA . GLU A 1 99 ? -9.820 -1.589 13.294 1.00 87.44 99 GLU A CA 1
ATOM 798 C C . GLU A 1 99 ? -8.651 -1.550 12.300 1.00 87.44 99 GLU A C 1
ATOM 800 O O . GLU A 1 99 ? -8.879 -1.335 11.111 1.00 87.44 99 GLU A O 1
ATOM 805 N N . LEU A 1 100 ? -7.413 -1.833 12.735 1.00 89.06 100 LEU A N 1
ATOM 806 C CA . LEU A 1 100 ? -6.207 -1.807 11.885 1.00 89.06 100 LEU A CA 1
ATOM 807 C C . LEU A 1 100 ? -6.392 -2.577 10.569 1.00 89.06 100 LEU A C 1
ATOM 809 O O . LEU A 1 100 ? -5.978 -2.117 9.507 1.00 89.06 100 LEU A O 1
ATOM 813 N N . HIS A 1 101 ? -7.079 -3.717 10.626 1.00 83.56 101 HIS A N 1
ATOM 814 C CA . HIS A 1 101 ? -7.382 -4.535 9.455 1.00 83.56 101 HIS A CA 1
ATOM 815 C C . HIS A 1 101 ? -8.214 -3.804 8.387 1.00 83.56 101 HIS A C 1
ATOM 817 O O . HIS A 1 101 ? -7.971 -3.978 7.196 1.00 83.56 101 HIS A O 1
ATOM 823 N N . GLN A 1 102 ? -9.197 -2.993 8.788 1.00 80.94 102 GLN A N 1
ATOM 824 C CA . GLN A 1 102 ? -10.045 -2.254 7.847 1.00 80.94 102 GLN A CA 1
ATOM 825 C C . GLN A 1 102 ? -9.233 -1.194 7.095 1.00 80.94 102 GLN A C 1
ATOM 827 O O . GLN A 1 102 ? -9.379 -1.034 5.884 1.00 80.94 102 GLN A O 1
ATOM 832 N N . HIS A 1 103 ? -8.320 -0.525 7.796 1.00 88.62 103 HIS A N 1
ATOM 833 C CA . HIS A 1 103 ?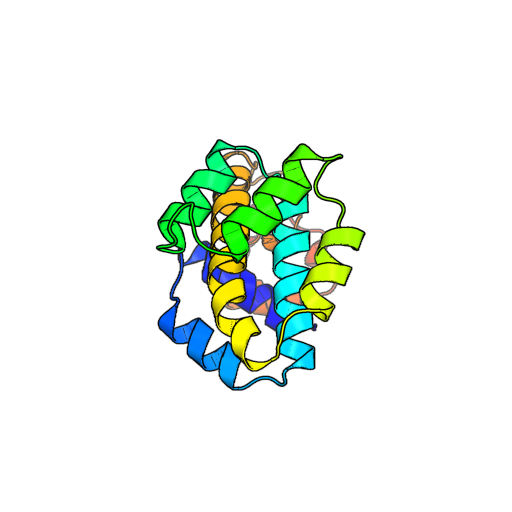 -7.465 0.502 7.208 1.00 88.62 103 HIS A CA 1
ATOM 834 C C . HIS A 1 103 ? -6.373 -0.085 6.310 1.00 88.62 103 HIS A C 1
ATOM 836 O O . HIS A 1 103 ? -6.019 0.511 5.293 1.00 88.62 103 HIS A O 1
ATOM 842 N N . LEU A 1 104 ? -5.876 -1.279 6.639 1.00 87.50 104 LEU A N 1
ATOM 843 C CA . LEU A 1 104 ? -4.857 -1.972 5.856 1.00 87.50 104 LEU A CA 1
ATOM 84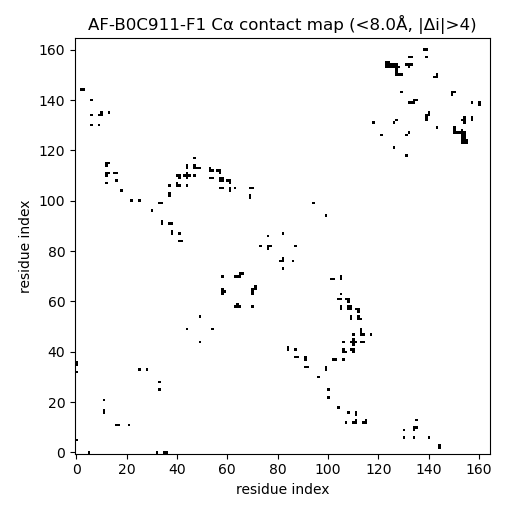4 C C . LEU A 1 104 ? -5.242 -2.116 4.381 1.00 87.50 104 LEU A C 1
ATOM 846 O O . LEU A 1 104 ? -4.436 -1.817 3.502 1.00 87.50 104 LEU A O 1
ATOM 850 N N . ARG A 1 105 ? -6.475 -2.557 4.109 1.00 86.62 105 ARG A N 1
ATOM 851 C CA . ARG A 1 105 ? -6.963 -2.824 2.748 1.00 86.62 105 ARG A CA 1
ATOM 852 C C . ARG A 1 105 ? -6.879 -1.579 1.865 1.00 86.62 105 ARG A C 1
ATOM 854 O O . ARG A 1 105 ? -6.450 -1.655 0.713 1.00 86.62 105 ARG A O 1
ATOM 861 N N . PHE A 1 106 ? -7.217 -0.426 2.438 1.00 90.62 106 PHE A N 1
ATOM 862 C CA . PHE A 1 106 ? -7.083 0.861 1.772 1.00 90.62 106 PHE A CA 1
ATOM 863 C C . PHE A 1 106 ? -5.618 1.187 1.456 1.00 90.62 106 PHE A C 1
ATOM 865 O O . PHE A 1 106 ? -5.297 1.469 0.306 1.00 90.62 106 PHE A O 1
ATOM 872 N N . PHE A 1 107 ? -4.716 1.105 2.436 1.00 90.44 107 PHE A N 1
ATOM 873 C CA . PHE A 1 107 ? -3.311 1.484 2.241 1.00 90.44 107 PHE A CA 1
ATOM 874 C C . PHE A 1 107 ? -2.549 0.567 1.285 1.00 90.44 107 PHE A C 1
ATOM 876 O O . PHE A 1 107 ? -1.725 1.045 0.507 1.00 90.44 107 PHE A O 1
ATOM 883 N N . VAL A 1 108 ? -2.866 -0.727 1.286 1.00 87.50 108 VAL A N 1
ATOM 884 C CA . VAL A 1 108 ? -2.363 -1.677 0.287 1.00 87.50 108 VAL A CA 1
ATOM 885 C C . VAL A 1 108 ? -2.810 -1.275 -1.115 1.00 87.50 108 VAL A C 1
ATOM 887 O O . VAL A 1 108 ? -1.988 -1.202 -2.025 1.00 87.50 108 VAL A O 1
ATOM 890 N N . SER A 1 109 ? -4.098 -0.968 -1.283 1.00 89.00 109 SER A N 1
ATOM 891 C CA . SER A 1 109 ? -4.651 -0.544 -2.576 1.00 89.00 109 SER A CA 1
ATOM 892 C C . SER A 1 109 ? -4.067 0.784 -3.039 1.00 89.00 109 SER A C 1
ATOM 894 O O . SER A 1 109 ? -3.805 0.966 -4.227 1.00 89.00 109 SER A O 1
ATOM 896 N N . LEU A 1 110 ? -3.850 1.707 -2.102 1.00 90.06 110 LEU A N 1
ATOM 897 C CA . LEU A 1 110 ? -3.300 3.031 -2.358 1.00 90.06 110 LEU A CA 1
ATOM 898 C C . LEU A 1 110 ? -1.860 2.944 -2.843 1.00 90.06 110 LEU A C 1
ATOM 900 O O . LEU A 1 110 ? -1.547 3.490 -3.898 1.00 90.06 110 LEU A O 1
ATOM 904 N N . PHE A 1 111 ? -1.014 2.210 -2.117 1.00 88.06 111 PHE A N 1
ATOM 905 C CA . PHE A 1 111 ? 0.353 1.961 -2.555 1.00 88.06 111 PHE A CA 1
ATOM 906 C C . PHE A 1 111 ? 0.367 1.207 -3.883 1.00 88.06 111 PHE A C 1
ATOM 908 O O . PHE A 1 111 ? 1.040 1.641 -4.811 1.00 88.06 111 PHE A O 1
ATOM 915 N N . GLY A 1 112 ? -0.435 0.147 -4.014 1.00 86.31 112 GLY A N 1
ATOM 916 C CA . GLY A 1 112 ? -0.457 -0.661 -5.227 1.00 86.31 112 GLY A CA 1
ATOM 917 C C . GLY A 1 112 ? -0.842 0.115 -6.482 1.00 86.31 112 GLY A C 1
ATOM 918 O O . GLY A 1 112 ? -0.245 -0.067 -7.541 1.00 86.31 112 GLY A O 1
ATOM 919 N N . THR A 1 113 ? -1.795 1.032 -6.346 1.00 87.62 113 THR A N 1
ATOM 920 C CA . THR A 1 113 ? -2.240 1.894 -7.443 1.00 87.62 113 THR A CA 1
ATOM 921 C C . THR A 1 113 ? -1.206 2.974 -7.777 1.00 87.62 113 THR A C 1
ATOM 923 O O . THR A 1 113 ? -0.945 3.218 -8.954 1.00 87.62 113 THR A O 1
ATOM 926 N N . ALA A 1 114 ? -0.606 3.611 -6.764 1.00 86.69 114 ALA A N 1
ATOM 927 C CA . ALA A 1 114 ? 0.408 4.647 -6.965 1.00 86.69 114 ALA A CA 1
ATOM 928 C C . ALA A 1 114 ? 1.678 4.074 -7.621 1.00 86.69 114 ALA A C 1
ATOM 930 O O . ALA A 1 114 ? 2.140 4.572 -8.648 1.00 86.69 114 ALA A O 1
ATOM 931 N N . GLU A 1 115 ? 2.184 2.967 -7.078 1.00 82.88 115 GLU A N 1
ATOM 932 C CA . GLU A 1 115 ? 3.360 2.255 -7.583 1.00 82.88 115 GLU A CA 1
ATOM 933 C C . GLU A 1 115 ? 3.143 1.741 -9.009 1.00 82.88 115 GLU A C 1
ATOM 935 O O . GLU A 1 115 ? 4.003 1.925 -9.868 1.00 82.88 115 GLU A O 1
ATOM 940 N N . GLY A 1 116 ? 1.981 1.140 -9.294 1.00 78.56 116 GLY A N 1
ATOM 941 C CA . GLY A 1 116 ? 1.669 0.619 -10.627 1.00 78.56 116 GLY A CA 1
ATOM 942 C C . GLY A 1 116 ? 1.720 1.691 -11.718 1.00 78.56 116 GLY A C 1
ATOM 943 O O . GLY A 1 116 ? 2.123 1.404 -12.845 1.00 78.56 116 GLY A O 1
ATOM 944 N N . ARG A 1 117 ? 1.370 2.936 -11.376 1.00 79.38 117 ARG A N 1
ATOM 945 C CA . ARG A 1 117 ? 1.448 4.074 -12.294 1.00 79.38 117 ARG A CA 1
ATOM 946 C C . ARG A 1 117 ? 2.875 4.572 -12.499 1.00 79.38 117 ARG A C 1
ATOM 948 O O . ARG A 1 117 ? 3.255 4.831 -13.636 1.00 79.38 117 ARG A O 1
ATOM 955 N N . ILE A 1 118 ? 3.666 4.715 -11.435 1.00 76.06 118 ILE A N 1
ATOM 956 C CA . ILE A 1 118 ? 5.072 5.115 -11.593 1.00 76.06 118 ILE A CA 1
ATOM 957 C C . ILE A 1 118 ? 5.830 4.069 -12.397 1.00 76.06 118 ILE A C 1
ATOM 959 O O . ILE A 1 118 ? 6.566 4.414 -13.318 1.00 76.06 118 ILE A O 1
ATOM 963 N N . PHE A 1 119 ? 5.624 2.791 -12.086 1.00 72.62 119 PHE A N 1
ATOM 964 C CA . PHE A 1 119 ? 6.338 1.714 -12.748 1.00 72.62 119 PHE A CA 1
ATOM 965 C C . PHE A 1 119 ? 6.122 1.703 -14.268 1.00 72.62 119 PHE A C 1
ATOM 967 O O . PHE A 1 119 ? 7.056 1.390 -15.001 1.00 72.62 119 PHE A O 1
ATOM 974 N N . SER A 1 120 ? 4.937 2.089 -14.763 1.00 68.94 120 SER A N 1
ATOM 975 C CA . SER A 1 120 ? 4.690 2.184 -16.209 1.00 68.94 120 SER A CA 1
ATOM 976 C C . SER A 1 120 ? 5.437 3.327 -16.906 1.00 68.94 120 SER A C 1
ATOM 978 O O . SER A 1 120 ? 5.630 3.261 -18.120 1.00 68.94 120 SER A O 1
ATOM 980 N N . ASP A 1 121 ? 5.862 4.348 -16.158 1.00 71.44 121 ASP A N 1
ATOM 981 C CA . ASP A 1 121 ? 6.536 5.542 -16.685 1.00 71.44 121 ASP A CA 1
ATOM 982 C C . ASP A 1 121 ? 8.072 5.489 -16.520 1.00 71.44 121 ASP A C 1
ATOM 984 O O . ASP A 1 121 ? 8.800 6.309 -17.094 1.00 71.44 121 ASP A O 1
ATOM 988 N N . GLU A 1 122 ? 8.583 4.523 -15.754 1.00 71.94 122 GLU A N 1
ATOM 989 C CA . GLU A 1 122 ? 10.007 4.354 -15.457 1.00 71.94 122 GLU A CA 1
ATOM 990 C C . GLU A 1 122 ? 10.786 3.707 -16.611 1.00 71.94 122 GLU A C 1
ATOM 992 O O . GLU A 1 122 ? 10.291 2.858 -17.355 1.00 71.94 122 GLU A O 1
ATOM 997 N N . ARG A 1 123 ? 12.056 4.103 -16.758 1.00 73.31 123 ARG A N 1
ATOM 998 C CA . ARG A 1 123 ? 12.952 3.570 -17.797 1.00 73.31 123 ARG A CA 1
ATOM 999 C C . ARG A 1 123 ? 13.886 2.513 -17.229 1.00 73.31 123 ARG A C 1
ATOM 1001 O O . ARG A 1 123 ? 14.671 2.798 -16.318 1.00 73.31 123 ARG A O 1
ATOM 1008 N N . GLU A 1 124 ? 13.855 1.329 -17.833 1.00 73.06 124 GLU A N 1
ATOM 1009 C CA . GLU A 1 124 ? 14.649 0.156 -17.446 1.00 73.06 124 GLU A CA 1
ATOM 1010 C C . GLU A 1 124 ? 16.159 0.460 -17.360 1.00 73.06 124 GLU A C 1
ATOM 1012 O O . GLU A 1 124 ? 16.882 -0.071 -16.510 1.00 73.06 124 GLU A O 1
ATOM 1017 N N . GLU A 1 125 ? 16.656 1.362 -18.207 1.00 73.88 125 GLU A N 1
ATOM 1018 C CA . GLU A 1 125 ? 18.079 1.667 -18.301 1.00 73.88 125 GLU A CA 1
ATOM 1019 C C . GLU A 1 125 ? 18.614 2.478 -17.116 1.00 73.88 125 GLU A C 1
ATOM 1021 O O . GLU A 1 125 ? 19.807 2.370 -16.808 1.00 73.88 125 GLU A O 1
ATOM 1026 N N . SER A 1 126 ? 17.767 3.284 -16.467 1.00 72.69 126 SER A N 1
ATOM 1027 C CA . SER A 1 126 ? 18.186 4.283 -15.472 1.00 72.69 126 SER A CA 1
ATOM 1028 C C . SER A 1 126 ? 17.571 4.110 -14.090 1.00 72.69 126 SER A C 1
ATOM 1030 O O . SER A 1 126 ? 18.090 4.696 -13.140 1.00 72.69 126 SER A O 1
ATOM 1032 N N . CYS A 1 127 ? 16.499 3.330 -13.950 1.00 78.06 127 CYS A N 1
ATOM 1033 C CA . CYS A 1 127 ? 15.861 3.155 -12.656 1.00 78.06 127 CYS A CA 1
ATOM 1034 C C . CYS A 1 127 ? 16.678 2.215 -11.754 1.00 78.06 127 CYS A C 1
ATOM 1036 O O . CYS A 1 127 ? 16.881 1.041 -12.076 1.00 78.06 127 CYS A O 1
ATOM 1038 N N . ASN A 1 128 ? 17.167 2.742 -10.630 1.00 75.81 128 ASN A N 1
ATOM 1039 C CA . ASN A 1 128 ? 17.987 2.021 -9.651 1.00 75.81 128 ASN A CA 1
ATOM 1040 C C . ASN A 1 128 ? 17.286 1.832 -8.294 1.00 75.81 128 ASN A C 1
ATOM 1042 O O . ASN A 1 128 ? 17.898 1.338 -7.348 1.00 75.81 128 ASN A O 1
ATOM 1046 N N . HIS A 1 129 ? 16.012 2.217 -8.180 1.00 77.12 129 HIS A N 1
ATOM 1047 C CA . HIS A 1 129 ? 15.234 1.977 -6.972 1.00 77.12 129 HIS A CA 1
ATOM 1048 C C . HIS A 1 129 ? 15.081 0.469 -6.754 1.00 77.12 129 HIS A C 1
ATOM 1050 O O . HIS A 1 129 ? 14.624 -0.251 -7.641 1.00 77.12 129 HIS A O 1
ATOM 1056 N N . TRP A 1 130 ? 15.460 -0.025 -5.571 1.00 74.38 130 TRP A N 1
ATOM 1057 C CA . TRP A 1 130 ? 15.424 -1.463 -5.283 1.00 74.38 130 TRP A CA 1
ATOM 1058 C C . TRP A 1 130 ? 14.000 -2.035 -5.379 1.00 74.38 130 TRP A C 1
ATOM 1060 O O . TRP A 1 130 ? 13.819 -3.179 -5.783 1.00 74.38 130 TRP A O 1
ATOM 1070 N N . TRP A 1 131 ? 12.982 -1.228 -5.065 1.00 75.50 131 TRP A N 1
ATOM 1071 C CA . TRP A 1 131 ? 11.576 -1.622 -5.156 1.00 75.50 131 TRP A CA 1
ATOM 1072 C C . TRP A 1 131 ? 11.045 -1.615 -6.599 1.00 75.50 131 TRP A C 1
ATOM 1074 O O . TRP A 1 131 ? 9.956 -2.127 -6.844 1.00 75.50 131 TRP A O 1
ATOM 1084 N N . HIS A 1 132 ? 11.819 -1.096 -7.564 1.00 78.12 132 HIS A N 1
ATOM 1085 C CA . HIS A 1 132 ? 11.509 -1.182 -8.994 1.00 78.12 132 HIS A CA 1
ATOM 1086 C C . HIS A 1 132 ? 12.098 -2.407 -9.701 1.00 78.12 132 HIS A C 1
ATOM 1088 O O . HIS A 1 132 ? 11.753 -2.668 -10.856 1.00 78.12 132 HIS A O 1
ATOM 1094 N N . ARG A 1 133 ? 12.921 -3.196 -9.006 1.00 81.81 133 ARG A N 1
ATOM 1095 C CA . ARG A 1 133 ? 13.532 -4.426 -9.529 1.00 81.81 133 ARG A CA 1
ATOM 1096 C C . ARG A 1 133 ? 12.491 -5.515 -9.781 1.00 81.81 133 ARG A C 1
ATOM 1098 O O . ARG A 1 133 ? 11.368 -5.435 -9.274 1.00 81.81 133 ARG A O 1
ATOM 1105 N N . ASP A 1 134 ? 12.840 -6.535 -10.560 1.00 80.00 134 ASP A N 1
ATOM 1106 C CA . ASP A 1 134 ? 11.974 -7.702 -10.782 1.00 80.00 134 ASP A CA 1
ATOM 1107 C C . ASP A 1 134 ? 11.887 -8.573 -9.519 1.00 80.00 134 ASP A C 1
ATOM 1109 O O . ASP A 1 134 ? 12.452 -9.658 -9.428 1.00 80.00 134 ASP A O 1
ATOM 1113 N N . LEU A 1 135 ? 11.179 -8.068 -8.508 1.00 78.94 135 LEU A N 1
ATOM 1114 C CA . LEU A 1 135 ? 11.030 -8.706 -7.205 1.00 78.94 135 LEU A CA 1
ATOM 1115 C C . LEU A 1 135 ? 10.182 -9.983 -7.258 1.00 78.94 135 LEU A C 1
ATOM 1117 O O . LEU A 1 135 ? 10.066 -10.654 -6.240 1.00 78.94 135 LEU A O 1
ATOM 1121 N N . LEU A 1 136 ? 9.603 -10.343 -8.409 1.00 80.12 136 LEU A N 1
ATOM 1122 C CA . LEU A 1 136 ? 8.969 -11.648 -8.616 1.00 80.12 136 LEU A CA 1
ATOM 1123 C C . LEU A 1 136 ? 9.984 -12.736 -9.014 1.00 80.12 136 LEU A C 1
ATOM 1125 O O . LEU A 1 136 ? 9.648 -13.918 -8.981 1.00 80.12 136 LEU A O 1
ATOM 1129 N N . ASP A 1 137 ? 11.213 -12.358 -9.375 1.00 82.44 137 ASP A N 1
ATOM 1130 C CA . ASP A 1 137 ? 12.320 -13.280 -9.613 1.00 82.44 137 ASP A CA 1
ATOM 1131 C C . ASP A 1 137 ? 13.106 -13.492 -8.311 1.00 82.44 137 ASP A C 1
ATOM 1133 O O . ASP A 1 137 ? 13.780 -12.589 -7.807 1.00 82.44 137 ASP A O 1
ATOM 1137 N N . ASP A 1 138 ? 13.054 -14.712 -7.771 1.00 82.25 138 ASP A N 1
ATOM 1138 C CA . ASP A 1 138 ? 13.739 -15.062 -6.521 1.00 82.25 138 ASP A CA 1
ATOM 1139 C C . ASP A 1 138 ? 15.245 -14.766 -6.565 1.00 82.25 138 ASP A C 1
ATOM 1141 O O . ASP A 1 138 ? 15.840 -14.474 -5.529 1.00 82.25 138 ASP A O 1
ATOM 1145 N N . ARG A 1 139 ? 15.883 -14.791 -7.741 1.00 83.06 139 ARG A N 1
ATOM 1146 C CA . ARG A 1 139 ? 17.317 -14.488 -7.864 1.00 83.06 139 ARG A CA 1
ATOM 1147 C C . ARG A 1 139 ? 17.601 -13.011 -7.617 1.00 83.06 139 ARG A C 1
ATOM 1149 O O . ARG A 1 139 ? 18.537 -12.688 -6.896 1.00 83.06 139 ARG A O 1
ATOM 1156 N N . VAL A 1 140 ? 16.750 -12.127 -8.142 1.00 83.56 140 VAL A N 1
ATOM 1157 C CA . VAL A 1 140 ? 16.827 -10.678 -7.894 1.00 83.56 140 VAL A CA 1
ATOM 1158 C C . VAL A 1 140 ? 16.616 -10.389 -6.408 1.00 83.56 140 VAL A C 1
ATOM 1160 O O . VAL A 1 140 ? 17.326 -9.570 -5.825 1.00 83.56 140 VAL A O 1
ATOM 1163 N N . VAL A 1 141 ? 15.680 -11.100 -5.771 1.00 83.50 141 VAL A N 1
ATOM 1164 C CA . VAL A 1 141 ? 15.454 -11.014 -4.321 1.00 83.50 141 VAL A CA 1
ATOM 1165 C C . VAL A 1 141 ? 16.693 -11.462 -3.545 1.00 83.50 141 VAL A C 1
ATOM 1167 O O . VAL A 1 141 ? 17.126 -10.755 -2.636 1.00 83.50 141 VAL A O 1
ATOM 1170 N N . GLN A 1 142 ? 17.296 -12.600 -3.900 1.00 83.06 142 GLN A N 1
ATOM 1171 C CA . GLN A 1 142 ? 18.515 -13.074 -3.241 1.00 83.06 142 GLN A CA 1
ATOM 1172 C C . GLN A 1 142 ? 19.675 -12.089 -3.402 1.00 83.06 142 GLN A C 1
ATOM 1174 O O . GLN A 1 142 ? 20.347 -11.793 -2.414 1.00 83.06 142 GLN A O 1
ATOM 1179 N N . ASP A 1 143 ? 19.882 -11.531 -4.593 1.00 83.50 143 ASP A N 1
ATOM 1180 C CA . ASP A 1 143 ? 20.957 -10.565 -4.835 1.00 83.50 143 ASP A CA 1
ATOM 1181 C C . ASP A 1 143 ? 20.740 -9.265 -4.041 1.00 83.50 143 ASP A C 1
ATOM 1183 O O . ASP A 1 143 ? 21.671 -8.765 -3.412 1.00 83.50 143 ASP A O 1
ATOM 1187 N N . LEU A 1 144 ? 19.503 -8.761 -3.946 1.00 82.44 144 LEU A N 1
ATOM 1188 C CA . LEU A 1 144 ? 19.173 -7.600 -3.103 1.00 82.44 144 LEU A CA 1
ATOM 1189 C C . LEU A 1 144 ? 19.405 -7.837 -1.606 1.00 82.44 144 LEU A C 1
ATOM 1191 O O . LEU A 1 144 ? 19.779 -6.908 -0.881 1.00 82.44 144 LEU A O 1
ATOM 1195 N N . LEU A 1 145 ? 19.151 -9.060 -1.136 1.00 82.31 145 LEU A N 1
ATOM 1196 C CA . LEU A 1 145 ? 19.319 -9.439 0.267 1.00 82.31 145 LEU A CA 1
ATOM 1197 C C . LEU A 1 145 ? 20.779 -9.749 0.625 1.00 82.31 145 LEU A C 1
ATOM 1199 O O . LEU A 1 145 ? 21.159 -9.598 1.787 1.00 82.31 145 LEU A O 1
ATOM 1203 N N . SER A 1 146 ? 21.588 -10.197 -0.339 1.00 83.62 146 SER A N 1
ATOM 1204 C CA . SER A 1 146 ? 22.921 -10.759 -0.081 1.00 83.62 146 SER A CA 1
ATOM 1205 C C . SER A 1 146 ? 24.093 -9.944 -0.640 1.00 83.62 146 SER A C 1
ATOM 1207 O O . SER A 1 146 ? 25.195 -10.055 -0.095 1.00 83.62 146 SER A O 1
ATOM 1209 N N . ASP A 1 147 ? 23.881 -9.088 -1.648 1.00 80.31 147 ASP A N 1
ATOM 1210 C CA . ASP A 1 147 ? 24.925 -8.260 -2.261 1.00 80.31 147 ASP A CA 1
ATOM 1211 C C . ASP A 1 147 ? 24.665 -6.745 -2.083 1.00 80.31 147 ASP A C 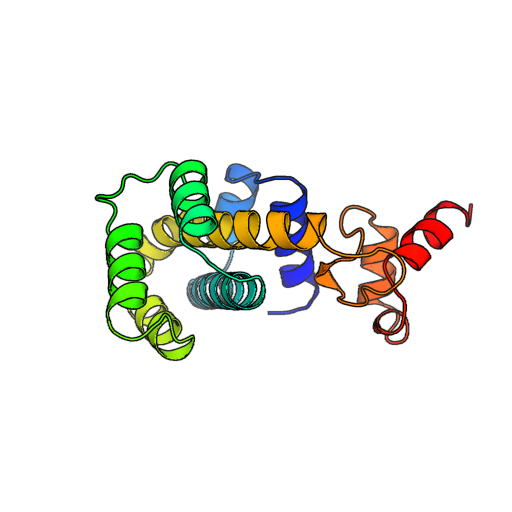1
ATOM 1213 O O . ASP A 1 147 ? 23.877 -6.128 -2.805 1.00 80.31 147 ASP A O 1
ATOM 1217 N N . PRO A 1 148 ? 25.409 -6.069 -1.184 1.00 76.88 148 PRO A N 1
ATOM 1218 C CA . PRO A 1 148 ? 25.323 -4.620 -0.998 1.00 76.88 148 PRO A CA 1
ATOM 1219 C C . PRO A 1 148 ? 25.680 -3.788 -2.241 1.00 76.88 148 PRO A C 1
ATOM 1221 O O . PRO A 1 148 ? 25.330 -2.607 -2.307 1.00 76.88 148 PRO A O 1
ATOM 1224 N N . GLN A 1 149 ? 26.418 -4.343 -3.208 1.00 79.81 149 GLN A N 1
ATOM 1225 C CA . GLN A 1 149 ? 26.733 -3.654 -4.464 1.00 79.81 149 GLN A CA 1
ATOM 1226 C C . GLN A 1 149 ? 25.575 -3.697 -5.458 1.00 79.81 149 GLN A C 1
ATOM 1228 O O . GLN A 1 149 ? 25.502 -2.827 -6.331 1.00 79.81 149 GLN A O 1
ATOM 1233 N N . PHE A 1 150 ? 24.642 -4.633 -5.297 1.00 77.00 150 PHE A N 1
ATOM 1234 C CA . PHE A 1 150 ? 23.515 -4.801 -6.201 1.00 77.00 150 PHE A CA 1
ATOM 1235 C C . PHE A 1 150 ? 22.589 -3.574 -6.221 1.00 77.00 150 PHE A C 1
ATOM 1237 O O . PHE A 1 150 ? 22.075 -3.213 -7.277 1.00 77.00 150 PHE A O 1
ATOM 1244 N N . TYR A 1 151 ? 22.505 -2.813 -5.123 1.00 70.69 151 TYR A N 1
ATOM 1245 C CA . TYR A 1 151 ? 21.811 -1.511 -5.054 1.00 70.69 151 TYR A CA 1
ATOM 1246 C C . TYR A 1 151 ? 22.317 -0.451 -6.043 1.00 70.69 151 TYR A C 1
ATOM 1248 O O . TYR A 1 151 ? 21.660 0.564 -6.255 1.00 70.69 151 TYR A O 1
ATOM 1256 N N . ARG A 1 152 ? 23.509 -0.641 -6.619 1.00 78.56 152 ARG A N 1
ATOM 1257 C CA . ARG A 1 152 ? 24.106 0.285 -7.594 1.00 78.56 152 ARG A CA 1
ATOM 1258 C C . ARG A 1 152 ? 23.787 -0.089 -9.042 1.00 78.56 152 ARG A C 1
ATOM 1260 O O . ARG A 1 152 ? 24.213 0.622 -9.949 1.00 78.56 152 ARG A O 1
ATOM 1267 N N . THR A 1 153 ? 23.089 -1.202 -9.251 1.00 80.62 153 THR A N 1
ATOM 1268 C CA . THR A 1 153 ? 22.665 -1.692 -10.569 1.00 80.62 153 THR A CA 1
ATOM 1269 C C . THR A 1 153 ? 21.259 -1.185 -10.909 1.00 80.62 153 THR A C 1
ATOM 1271 O O . THR A 1 153 ? 20.580 -0.625 -10.043 1.00 80.62 153 THR A O 1
ATOM 1274 N N . SER A 1 154 ? 20.830 -1.322 -12.165 1.00 82.25 154 SER A N 1
ATOM 1275 C CA . SER A 1 154 ? 19.487 -0.906 -12.602 1.00 82.25 154 SER A CA 1
ATOM 1276 C C . SER A 1 154 ? 18.637 -2.092 -13.052 1.00 82.25 154 SER A C 1
ATOM 1278 O O . SER A 1 154 ? 19.122 -3.219 -13.124 1.00 82.25 154 SER A O 1
ATOM 1280 N N . MET A 1 155 ? 17.360 -1.847 -13.358 1.00 81.19 155 MET A N 1
ATOM 1281 C CA . MET A 1 155 ? 16.425 -2.889 -13.809 1.00 81.19 155 MET A CA 1
ATOM 1282 C C . MET A 1 155 ? 16.961 -3.722 -14.989 1.00 81.19 155 MET A C 1
ATOM 1284 O O . MET A 1 155 ? 16.752 -4.930 -15.024 1.00 81.19 155 MET A O 1
ATOM 1288 N N . LYS A 1 156 ? 17.734 -3.127 -15.910 1.00 80.62 156 LYS A N 1
ATOM 1289 C CA . LYS A 1 156 ? 18.366 -3.861 -17.030 1.00 80.62 156 LYS A CA 1
ATOM 1290 C C . LYS A 1 156 ? 19.265 -5.023 -16.581 1.00 80.62 156 LYS A C 1
ATOM 1292 O O . LYS A 1 156 ? 19.492 -5.976 -17.327 1.00 80.62 156 LYS A O 1
ATOM 1297 N N . ASP A 1 157 ? 19.848 -4.912 -15.388 1.00 81.19 157 ASP A N 1
ATOM 1298 C CA . ASP A 1 157 ? 20.772 -5.905 -14.855 1.00 81.19 157 ASP A CA 1
ATOM 1299 C C . ASP A 1 157 ? 20.006 -7.127 -14.309 1.00 81.19 157 ASP A C 1
ATOM 1301 O O . ASP A 1 157 ? 20.583 -8.213 -14.233 1.00 81.19 157 ASP A O 1
ATOM 1305 N N . ASP A 1 158 ? 18.691 -7.010 -14.076 1.00 80.94 158 ASP A N 1
ATOM 1306 C CA . ASP A 1 158 ? 17.816 -8.139 -13.724 1.00 80.94 158 ASP A CA 1
ATOM 1307 C C . ASP A 1 158 ? 17.745 -9.151 -14.879 1.00 80.94 158 ASP A C 1
ATOM 1309 O O . ASP A 1 158 ? 17.812 -10.364 -14.678 1.00 80.94 158 ASP A O 1
ATOM 1313 N N . ALA A 1 159 ? 17.708 -8.673 -16.128 1.00 71.06 159 ALA A N 1
ATOM 1314 C CA . ALA A 1 159 ? 17.705 -9.535 -17.310 1.00 71.06 159 ALA A CA 1
ATOM 1315 C C . ALA A 1 159 ? 19.030 -10.298 -17.506 1.00 71.06 159 ALA A C 1
ATOM 1317 O O . ALA A 1 159 ? 19.047 -11.378 -18.101 1.00 71.06 159 ALA A O 1
ATOM 1318 N N . ARG A 1 160 ? 20.155 -9.779 -16.997 1.00 67.81 160 ARG A N 1
ATOM 1319 C CA . ARG A 1 160 ? 21.441 -10.497 -17.033 1.00 67.81 160 ARG A CA 1
ATOM 1320 C C . ARG A 1 160 ? 21.451 -11.709 -16.110 1.00 67.81 160 ARG A C 1
ATOM 1322 O O . ARG A 1 160 ? 22.050 -12.721 -16.472 1.00 67.81 160 ARG A O 1
ATOM 1329 N N . ILE A 1 161 ? 20.765 -11.630 -14.972 1.00 63.34 161 ILE A N 1
ATOM 1330 C CA . ILE A 1 161 ? 20.589 -12.771 -14.068 1.00 63.34 161 ILE A CA 1
ATOM 1331 C C . ILE A 1 161 ? 19.826 -13.892 -14.789 1.00 63.34 161 ILE A C 1
ATOM 1333 O O . ILE A 1 161 ? 20.194 -15.060 -14.684 1.00 63.34 161 ILE A O 1
ATOM 1337 N N . LYS A 1 162 ? 18.838 -13.538 -15.625 1.00 60.66 162 LYS A N 1
ATOM 1338 C CA . LYS A 1 162 ? 18.035 -14.495 -16.409 1.00 60.66 162 LYS A CA 1
ATOM 1339 C C . LYS A 1 162 ? 18.837 -15.298 -17.439 1.00 60.66 162 LYS A C 1
ATOM 1341 O O . LYS A 1 162 ? 18.424 -16.399 -17.775 1.00 60.66 162 LYS A O 1
ATOM 1346 N N . ASN A 1 163 ? 19.963 -14.765 -17.914 1.00 59.62 163 ASN A N 1
ATOM 1347 C CA . ASN A 1 163 ? 20.814 -15.380 -18.941 1.00 59.62 163 ASN A CA 1
ATOM 1348 C C . ASN A 1 163 ? 22.061 -16.085 -18.370 1.00 59.62 163 ASN A C 1
ATOM 1350 O O . ASN A 1 163 ? 22.960 -16.423 -19.136 1.00 59.62 163 ASN A O 1
ATOM 1354 N N . SER A 1 164 ? 22.161 -16.240 -17.045 1.00 55.00 164 SER A N 1
ATOM 1355 C CA . SER A 1 164 ? 23.349 -16.794 -16.373 1.00 55.00 164 SER A CA 1
ATOM 1356 C C . SER A 1 164 ? 23.277 -18.308 -16.096 1.00 55.00 164 SER A C 1
ATOM 1358 O O . SER A 1 164 ? 24.080 -18.799 -15.305 1.00 55.00 164 SER A O 1
ATOM 1360 N N . ASP A 1 165 ? 22.360 -19.028 -16.754 1.00 48.22 165 ASP A N 1
ATOM 1361 C CA . ASP A 1 165 ? 22.271 -20.501 -16.734 1.00 48.22 165 ASP A CA 1
ATOM 1362 C C . ASP A 1 165 ? 23.056 -21.152 -17.889 1.00 48.22 165 ASP A C 1
ATOM 1364 O O . ASP A 1 165 ? 22.916 -20.693 -19.050 1.00 48.22 165 ASP A O 1
#

Foldseek 3Di:
DDPVVVLVLLVCLVVPHPPVVVLVVLVVDDLVVLLVLLLVLQVLLVVLPDDPVLLVQLCVQLVHDCPDPLNVVVVVCCPPPHNDSVVVSVVSVVDDSVCSSSNSSSSSSSNSSSVVVVLVVDDQQPALPLSNEPSVDVVSVCCVVPPPCSSVDGNVVNVVVVVPD

Mean predicted aligned error: 7.34 Å

Secondary structure (DSSP, 8-state):
--HHHHHHHHHHHHTT--HHHHHHHHHHS-HHHHHHHHHHHHHHHHHT---HHHHHHHHHHTT--TTSHHHHHHHHHHHHS---HHHHHHHHHHS-TTTHHHHHHHHHHHHHHHHHHHHHH--TTT---GGGS-TTSHHHHHHHHH-TTGGGS-HHHHHHHHT--

Nearest PDB structures (foldseek):
  4v9o-assembly3_EQ  TM=3.551E-01  e=5.855E+00  Escherichia coli K-12
  7dfe-assembly1_B  TM=2.090E-01  e=9.579E+00  Trichonephila antipodiana

Sequence (165 aa):
MELPDLIRLNQLVRGTIDFVGFERWFKEVSASEQRTLIHTLSELAHQAGIDDDVFMTAVTHAELSDDDPTVKHIQSMRRDDGMTAFRIYQWIESISETELHQHLRFFVSLFGTAEGRIFSDEREESCNHWWHRDLLDDRVVQDLLSDPQFYRTSMKDDARIKNSD

pLDDT: mean 81.37, std 8.58, range [48.22, 92.19]

Radius of gyration: 16.61 Å; Cα contacts (8 Å, |Δi|>4): 150; chains: 1; bounding box: 46×42×36 Å

InterPro domains:
  IPR046002 Protein of unknown function DUF5958 [PF19383] (5-134)

Organism: Acaryochloris marina (strain MBIC 11017) (NCBI:txid329726)

Solvent-accessible surface area (backbone atoms only — not comparable to full-atom values): 9310 Å² total; per-residue (Å²): 136,56,70,71,58,54,48,53,54,47,38,36,37,77,67,70,61,59,59,70,66,46,55,53,55,52,68,74,48,52,71,68,54,46,46,52,50,47,46,50,32,47,50,52,15,54,75,40,46,75,51,69,67,36,49,55,50,8,37,55,72,42,73,51,56,81,82,35,69,63,51,45,51,54,53,49,41,48,72,77,79,49,76,46,70,67,61,52,46,56,51,55,71,67,50,51,77,91,48,49,68,68,49,39,46,42,33,53,25,33,22,30,40,13,43,55,55,48,61,75,73,58,53,51,84,72,43,43,55,74,87,71,38,64,61,86,40,68,65,53,44,49,39,65,75,72,34,86,67,51,63,76,44,32,38,58,56,54,59,53,64,74,67,71,120